Protein AF-U1NNI4-F1 (afdb_monomer_lite)

pLDDT: mean 79.37, std 18.6, range [46.84, 97.31]

Structure (mmCIF, N/CA/C/O backbone):
data_AF-U1NNI4-F1
#
_entry.id   AF-U1NNI4-F1
#
loop_
_atom_site.group_PDB
_atom_site.id
_atom_site.type_symbol
_atom_site.label_atom_id
_atom_site.label_alt_id
_atom_site.label_comp_id
_atom_site.label_asym_id
_atom_site.label_entity_id
_atom_site.label_seq_id
_atom_site.pdbx_PDB_ins_code
_atom_site.Cartn_x
_atom_site.Cartn_y
_atom_site.Cartn_z
_atom_site.occupancy
_atom_site.B_iso_or_equiv
_atom_site.auth_seq_id
_atom_site.auth_comp_id
_atom_site.auth_asym_id
_atom_site.auth_atom_id
_atom_site.pdbx_PDB_model_num
ATOM 1 N N . MET A 1 1 ? 9.130 -18.875 -66.379 1.00 52.19 1 MET A N 1
ATOM 2 C CA . MET A 1 1 ? 8.153 -17.761 -66.294 1.00 52.19 1 MET A CA 1
ATOM 3 C C . MET A 1 1 ? 7.658 -17.510 -64.856 1.00 52.19 1 MET A C 1
ATOM 5 O O . MET A 1 1 ? 6.612 -16.907 -64.675 1.00 52.19 1 MET A O 1
ATOM 9 N N . THR A 1 2 ? 8.402 -17.930 -63.821 1.00 50.47 2 THR A N 1
ATOM 10 C CA . THR A 1 2 ? 7.974 -17.848 -62.403 1.00 50.47 2 THR A CA 1
ATOM 11 C C . THR A 1 2 ? 9.065 -17.349 -61.446 1.00 50.47 2 THR A C 1
ATOM 13 O O . THR A 1 2 ? 8.840 -17.313 -60.241 1.00 50.47 2 THR A O 1
ATOM 16 N N . GLU A 1 3 ? 10.223 -16.914 -61.955 1.00 54.22 3 GLU A N 1
ATOM 17 C CA . GLU A 1 3 ? 11.305 -16.356 -61.121 1.00 54.22 3 GLU A CA 1
ATOM 18 C C . GLU A 1 3 ? 11.322 -14.818 -61.119 1.00 54.22 3 GLU A C 1
ATOM 20 O O . GLU A 1 3 ? 11.612 -14.202 -60.100 1.00 54.22 3 GLU A O 1
ATOM 25 N N . TRP A 1 4 ? 10.872 -14.174 -62.201 1.00 53.00 4 TRP A N 1
ATOM 26 C CA . TRP A 1 4 ? 10.844 -12.706 -62.317 1.00 53.00 4 TRP A CA 1
ATOM 27 C C . TRP A 1 4 ? 9.668 -12.026 -61.594 1.00 53.00 4 TRP A C 1
ATOM 29 O O . TRP A 1 4 ? 9.710 -10.826 -61.340 1.00 53.00 4 TRP A O 1
ATOM 39 N N . LEU A 1 5 ? 8.638 -12.784 -61.203 1.00 53.22 5 LEU A N 1
ATOM 40 C CA . LEU A 1 5 ? 7.482 -12.277 -60.444 1.00 53.22 5 LEU A CA 1
ATOM 41 C C . LEU A 1 5 ? 7.611 -12.455 -58.921 1.00 53.22 5 LEU A C 1
ATOM 43 O O . LEU A 1 5 ? 6.720 -12.036 -58.190 1.00 53.22 5 LEU A O 1
ATOM 47 N N . ARG A 1 6 ? 8.711 -13.041 -58.422 1.00 54.50 6 ARG A N 1
ATOM 48 C CA . ARG A 1 6 ? 8.982 -13.157 -56.975 1.00 54.50 6 ARG A CA 1
ATOM 49 C C . ARG A 1 6 ? 9.731 -11.956 -56.386 1.00 54.50 6 ARG A C 1
ATOM 51 O O . ARG A 1 6 ? 9.684 -11.763 -55.180 1.00 54.50 6 ARG A O 1
ATOM 58 N N . SER A 1 7 ? 10.383 -11.137 -57.218 1.00 54.69 7 SER A N 1
ATOM 59 C CA . SER A 1 7 ? 11.202 -9.999 -56.761 1.00 54.69 7 SER A CA 1
ATOM 60 C C . SER A 1 7 ? 10.440 -8.660 -56.715 1.00 54.69 7 SER A C 1
ATOM 62 O O . SER A 1 7 ? 10.718 -7.825 -55.858 1.00 54.69 7 SER A O 1
ATOM 64 N N . LEU A 1 8 ? 9.435 -8.464 -57.584 1.00 57.62 8 LEU A N 1
ATOM 65 C CA . LEU A 1 8 ? 8.692 -7.195 -57.719 1.00 57.62 8 LEU A CA 1
ATOM 66 C C . LEU A 1 8 ? 7.474 -7.052 -56.792 1.00 57.62 8 LEU A C 1
ATOM 68 O O . LEU A 1 8 ? 7.060 -5.934 -56.497 1.00 57.62 8 LEU A O 1
ATOM 72 N N . TYR A 1 9 ? 6.937 -8.155 -56.273 1.00 57.75 9 TYR A N 1
ATOM 73 C CA . TYR A 1 9 ? 6.072 -8.132 -55.096 1.00 57.75 9 TYR A CA 1
ATOM 74 C C . TYR A 1 9 ? 6.927 -8.592 -53.927 1.00 57.75 9 TYR A C 1
ATOM 76 O O . TYR A 1 9 ? 7.243 -9.773 -53.845 1.00 57.75 9 TYR A O 1
ATOM 84 N N . GLY A 1 10 ? 7.341 -7.660 -53.065 1.00 56.03 10 GLY A N 1
ATOM 85 C CA . GLY A 1 10 ? 8.183 -7.906 -51.890 1.00 56.03 10 GLY A CA 1
ATOM 86 C C . GLY A 1 10 ? 7.549 -8.863 -50.874 1.00 56.03 10 GLY A C 1
ATOM 87 O O . GLY A 1 10 ? 7.156 -8.450 -49.788 1.00 56.03 10 GLY A O 1
ATOM 88 N N . MET A 1 11 ? 7.470 -10.143 -51.226 1.00 55.81 11 MET A N 1
ATOM 89 C CA . MET A 1 11 ? 6.950 -11.248 -50.423 1.00 55.81 11 MET A CA 1
ATOM 90 C C . MET A 1 11 ? 8.057 -11.917 -49.588 1.00 55.81 11 MET A C 1
ATOM 92 O O . MET A 1 11 ? 7.755 -12.765 -48.761 1.00 55.81 11 MET A O 1
ATOM 96 N N . ASP A 1 12 ? 9.321 -11.492 -49.720 1.00 50.75 12 ASP A N 1
ATOM 97 C CA . ASP A 1 12 ? 10.434 -11.917 -48.847 1.00 50.75 12 ASP A CA 1
ATOM 98 C C . ASP A 1 12 ? 10.606 -11.029 -47.599 1.00 50.75 12 ASP A C 1
ATOM 100 O O . ASP A 1 12 ? 11.485 -11.254 -46.768 1.00 50.75 12 ASP A O 1
ATOM 104 N N . ARG A 1 13 ? 9.730 -10.032 -47.412 1.00 52.28 13 ARG A N 1
ATOM 105 C CA . ARG A 1 13 ? 9.709 -9.169 -46.217 1.00 52.28 13 ARG A CA 1
ATOM 106 C C . ARG A 1 13 ? 8.709 -9.622 -45.148 1.00 52.28 13 ARG A C 1
ATOM 108 O O . ARG A 1 13 ? 8.447 -8.882 -44.210 1.00 52.28 13 ARG 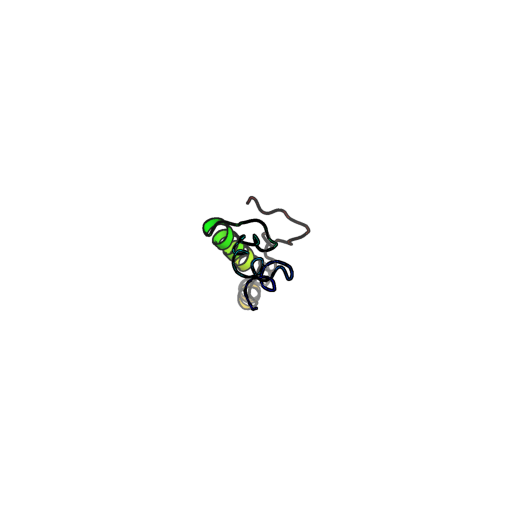A O 1
ATOM 115 N N . ILE A 1 14 ? 8.131 -10.813 -45.298 1.00 52.31 14 ILE A N 1
ATOM 116 C CA . ILE A 1 14 ? 7.179 -11.381 -44.328 1.00 52.31 14 ILE A CA 1
ATOM 117 C C . ILE A 1 14 ? 7.837 -12.493 -43.490 1.00 52.31 14 ILE A C 1
ATOM 119 O O . ILE A 1 14 ? 7.394 -12.769 -42.382 1.00 52.31 14 ILE A O 1
ATOM 123 N N . LEU A 1 15 ? 8.955 -13.073 -43.950 1.00 54.50 15 LEU A N 1
ATOM 124 C CA . LEU A 1 15 ? 9.617 -14.204 -43.278 1.00 54.50 15 LEU A CA 1
ATOM 125 C C . LEU A 1 15 ? 10.896 -13.843 -42.499 1.00 54.50 15 LEU A C 1
ATOM 127 O O . LEU A 1 15 ? 11.468 -14.709 -41.849 1.00 54.50 15 LEU A O 1
ATOM 131 N N . ASN A 1 1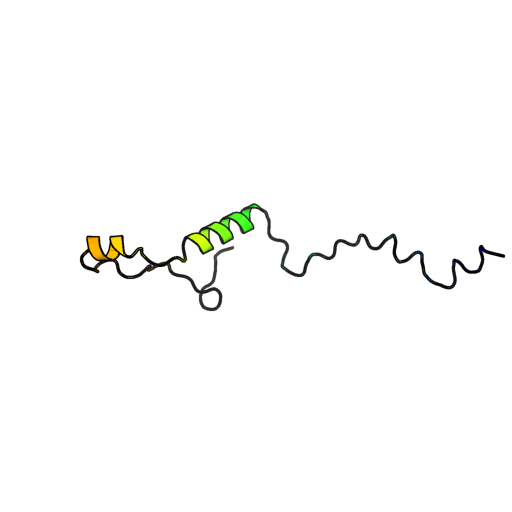6 ? 11.325 -12.576 -42.506 1.00 55.25 16 ASN A N 1
ATOM 132 C CA . ASN A 1 16 ? 12.484 -12.082 -41.741 1.00 55.25 16 ASN A CA 1
ATOM 133 C C . ASN A 1 16 ? 12.139 -10.855 -40.876 1.00 55.25 16 ASN A C 1
ATOM 135 O O . ASN A 1 16 ? 12.942 -9.946 -40.690 1.00 55.25 16 ASN A O 1
ATOM 139 N N . GLY A 1 17 ? 10.921 -10.834 -40.337 1.00 46.84 17 GLY A N 1
ATOM 140 C CA . GLY A 1 17 ? 10.454 -9.842 -39.367 1.00 46.84 17 GLY A CA 1
ATOM 141 C C . GLY A 1 17 ? 10.501 -10.345 -37.925 1.00 46.84 17 GLY A C 1
ATOM 142 O O . GLY A 1 17 ? 9.694 -9.922 -37.114 1.00 46.84 17 GLY A O 1
ATOM 143 N N . ALA A 1 18 ? 11.419 -11.252 -37.571 1.00 51.47 18 ALA A N 1
ATOM 144 C CA . ALA A 1 18 ? 11.675 -11.625 -36.174 1.00 51.47 18 ALA A CA 1
ATOM 145 C C . ALA A 1 18 ? 12.465 -10.531 -35.419 1.00 51.47 18 ALA A C 1
ATOM 147 O O . ALA A 1 18 ? 13.231 -10.811 -34.493 1.00 51.47 18 ALA A O 1
ATOM 148 N N . THR A 1 19 ? 12.302 -9.266 -35.811 1.00 49.59 19 THR A N 1
ATOM 149 C CA . THR A 1 19 ? 12.596 -8.141 -34.935 1.00 49.59 19 THR A CA 1
ATOM 150 C C . THR A 1 19 ? 11.613 -8.260 -33.792 1.00 49.59 19 THR A C 1
ATOM 152 O O . THR A 1 19 ? 10.430 -7.995 -33.969 1.00 49.59 19 THR A O 1
ATOM 155 N N . ARG A 1 20 ? 12.101 -8.746 -32.649 1.00 52.91 20 ARG A N 1
ATOM 156 C CA . ARG A 1 20 ? 11.405 -8.695 -31.368 1.00 52.91 20 ARG A CA 1
ATOM 157 C C . ARG A 1 20 ? 10.866 -7.275 -31.218 1.00 52.91 20 ARG A C 1
ATOM 159 O O . ARG A 1 20 ? 11.625 -6.381 -30.851 1.00 52.91 20 ARG A O 1
ATOM 166 N N . GLU A 1 21 ? 9.596 -7.069 -31.552 1.00 54.16 21 GLU A N 1
ATOM 167 C CA . GLU A 1 21 ? 8.831 -5.947 -31.043 1.00 54.16 21 GLU A CA 1
ATOM 168 C C . GLU A 1 21 ? 9.014 -6.064 -29.541 1.00 54.16 21 GLU A C 1
ATOM 170 O O . GLU A 1 21 ? 8.576 -7.023 -28.904 1.00 54.16 21 GLU A O 1
ATOM 175 N N . THR A 1 22 ? 9.824 -5.176 -28.974 1.00 58.75 22 THR A N 1
ATOM 176 C CA . THR A 1 22 ? 9.829 -4.995 -27.539 1.00 58.75 22 THR A CA 1
ATOM 177 C C . THR A 1 22 ? 8.421 -4.524 -27.232 1.00 58.75 22 THR A C 1
ATOM 179 O O . THR A 1 22 ? 8.141 -3.339 -27.410 1.00 58.75 22 THR A O 1
ATOM 182 N N . ASP A 1 23 ? 7.546 -5.474 -26.881 1.00 58.91 23 ASP A N 1
ATOM 183 C CA . ASP A 1 23 ? 6.174 -5.224 -26.457 1.00 58.91 23 ASP A CA 1
ATOM 184 C C . ASP A 1 23 ? 6.175 -3.961 -25.608 1.00 58.91 23 ASP A C 1
ATOM 186 O O . ASP A 1 23 ? 7.052 -3.776 -24.763 1.00 58.91 23 ASP A O 1
ATOM 190 N N . THR A 1 24 ? 5.226 -3.088 -25.903 1.00 60.88 24 THR A N 1
ATOM 191 C CA . THR A 1 24 ? 5.118 -1.652 -25.611 1.00 60.88 24 THR A CA 1
ATOM 192 C C . THR A 1 24 ? 5.091 -1.249 -24.125 1.00 60.88 24 THR A C 1
ATOM 194 O O . THR A 1 24 ? 4.577 -0.197 -23.759 1.00 60.88 24 THR A O 1
ATOM 197 N N . MET A 1 25 ? 5.716 -2.030 -23.246 1.00 68.56 25 MET A N 1
ATOM 198 C CA . MET A 1 25 ? 6.036 -1.700 -21.865 1.00 68.56 25 MET A CA 1
ATOM 199 C C . MET A 1 25 ? 7.527 -1.948 -21.616 1.00 68.56 25 MET A C 1
ATOM 201 O O . MET A 1 25 ? 8.067 -2.979 -22.010 1.00 68.56 25 MET A O 1
ATOM 205 N N . GLY A 1 26 ? 8.189 -1.016 -20.916 1.00 75.25 26 GLY A N 1
ATOM 206 C CA . GLY A 1 26 ? 9.617 -1.113 -20.590 1.00 75.25 26 GLY A CA 1
ATOM 207 C C . GLY A 1 26 ? 10.018 -2.511 -20.102 1.00 75.25 26 GLY A C 1
ATOM 208 O O . GLY A 1 26 ? 9.291 -3.144 -19.331 1.00 75.25 26 GLY A O 1
ATOM 209 N N . GLN A 1 27 ? 11.157 -3.011 -20.584 1.00 83.94 27 GLN A N 1
ATOM 210 C CA . GLN A 1 27 ? 11.594 -4.393 -20.382 1.00 83.94 27 GLN A CA 1
ATOM 211 C C . GLN A 1 27 ? 11.953 -4.660 -18.912 1.00 83.94 27 GLN A C 1
ATOM 213 O O . GLN A 1 27 ? 13.090 -4.487 -18.480 1.00 83.94 27 GLN A O 1
ATOM 218 N N . LYS A 1 28 ? 10.961 -5.081 -18.119 1.00 86.19 28 LYS A N 1
ATOM 219 C CA . LYS A 1 28 ? 11.130 -5.386 -16.691 1.00 86.19 28 LYS A CA 1
ATOM 220 C C . LYS A 1 28 ? 11.710 -6.778 -16.489 1.00 86.19 28 LYS A C 1
ATOM 222 O O . LYS A 1 28 ? 11.156 -7.776 -16.965 1.00 86.19 28 LYS A O 1
ATOM 227 N N . SER A 1 29 ? 12.756 -6.857 -15.674 1.00 92.00 29 SER A N 1
ATOM 228 C CA . SER A 1 29 ? 13.326 -8.124 -15.221 1.00 92.00 29 SER A CA 1
ATOM 229 C C . SER A 1 29 ? 12.307 -8.953 -14.421 1.00 92.00 29 SER A C 1
ATOM 231 O O . SER A 1 29 ? 11.350 -8.439 -13.830 1.00 92.00 29 SER A O 1
ATOM 233 N N . LYS A 1 30 ? 12.531 -10.270 -14.325 1.00 91.75 30 LYS A N 1
ATOM 234 C CA . LYS A 1 30 ? 11.703 -11.165 -13.491 1.00 91.75 30 LYS A CA 1
ATOM 235 C C . LYS A 1 30 ? 11.682 -10.730 -12.018 1.00 91.75 30 LYS A C 1
ATOM 237 O O . LYS A 1 30 ? 10.667 -10.902 -11.346 1.00 91.75 30 LYS A O 1
ATOM 242 N N . ALA A 1 31 ? 12.787 -10.174 -11.517 1.00 92.31 31 ALA A N 1
ATOM 243 C CA . ALA A 1 31 ? 12.889 -9.679 -10.147 1.00 92.31 31 ALA A CA 1
ATOM 244 C C . ALA A 1 31 ? 11.982 -8.460 -9.914 1.00 92.31 31 ALA A C 1
ATOM 246 O O . ALA A 1 31 ? 11.216 -8.468 -8.951 1.00 92.31 31 ALA A O 1
ATOM 247 N N . GLN A 1 32 ? 11.997 -7.480 -10.825 1.00 91.56 32 GLN A N 1
ATOM 248 C CA . GLN A 1 32 ? 11.096 -6.318 -10.782 1.00 91.56 32 GLN A CA 1
ATOM 249 C C . GLN A 1 32 ? 9.629 -6.760 -10.834 1.00 91.56 32 GLN A C 1
ATOM 251 O O . GLN A 1 32 ? 8.848 -6.426 -9.952 1.00 91.56 32 GLN A O 1
ATOM 256 N N . LYS A 1 33 ? 9.260 -7.657 -11.759 1.00 91.56 33 LYS A N 1
ATOM 257 C CA . LYS A 1 33 ? 7.884 -8.192 -11.832 1.00 91.56 33 LYS A CA 1
ATOM 258 C C . LYS A 1 33 ? 7.418 -8.826 -10.512 1.00 91.56 33 LYS A C 1
ATOM 260 O O . LYS A 1 33 ? 6.274 -8.638 -10.104 1.00 91.56 33 LYS A O 1
ATOM 265 N N . LYS A 1 34 ? 8.298 -9.551 -9.809 1.00 95.00 34 LYS A N 1
ATOM 266 C CA . LYS A 1 34 ? 7.985 -10.127 -8.489 1.00 95.00 34 LYS A CA 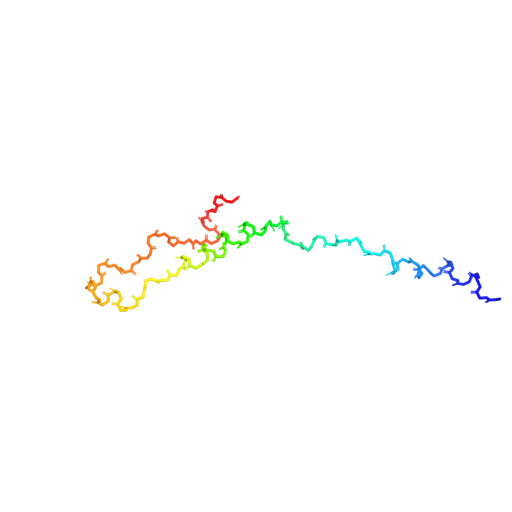1
ATOM 267 C C . LYS A 1 34 ? 7.796 -9.059 -7.406 1.00 95.00 34 LYS A C 1
ATOM 269 O O . LYS A 1 34 ? 6.921 -9.233 -6.556 1.00 95.00 34 LYS A O 1
ATOM 274 N N . ARG A 1 35 ? 8.598 -7.990 -7.416 1.00 94.31 35 ARG A N 1
ATOM 275 C CA . ARG A 1 35 ? 8.491 -6.868 -6.469 1.00 94.31 35 ARG A CA 1
ATOM 276 C C . ARG A 1 35 ? 7.190 -6.095 -6.688 1.00 94.31 35 ARG A C 1
ATOM 278 O O . ARG A 1 35 ? 6.411 -5.998 -5.741 1.00 94.31 35 ARG A O 1
ATOM 285 N N . LEU A 1 36 ? 6.862 -5.729 -7.928 1.00 93.31 36 LEU A N 1
ATOM 286 C CA . LEU A 1 36 ? 5.562 -5.145 -8.284 1.00 93.31 36 LEU A CA 1
ATOM 287 C C . LEU A 1 36 ? 4.387 -6.022 -7.845 1.00 93.31 36 LEU A C 1
ATOM 289 O O . LEU A 1 36 ? 3.457 -5.541 -7.203 1.00 93.31 36 LEU A O 1
ATOM 293 N N . ALA A 1 37 ? 4.450 -7.332 -8.101 1.00 94.44 37 ALA A N 1
ATOM 294 C CA . ALA A 1 37 ? 3.397 -8.257 -7.681 1.00 94.44 37 ALA A CA 1
ATOM 295 C C . ALA A 1 37 ? 3.265 -8.374 -6.149 1.00 94.44 37 ALA A C 1
ATOM 297 O O . ALA A 1 37 ? 2.208 -8.753 -5.641 1.00 94.44 37 ALA A O 1
ATOM 298 N N . LYS A 1 38 ? 4.335 -8.116 -5.387 1.00 95.56 38 LYS A N 1
ATOM 299 C CA . LYS A 1 38 ? 4.281 -8.040 -3.920 1.00 95.56 38 LYS A CA 1
ATOM 300 C C . LYS A 1 38 ? 3.626 -6.734 -3.475 1.00 95.56 38 LYS A C 1
ATOM 302 O O . LYS A 1 38 ? 2.784 -6.771 -2.582 1.00 95.56 38 LYS A O 1
ATOM 307 N N . LEU A 1 39 ? 3.983 -5.615 -4.100 1.00 94.50 39 LEU A N 1
ATOM 308 C CA . LEU A 1 39 ? 3.420 -4.299 -3.792 1.00 94.50 39 LEU A CA 1
ATOM 309 C C . LEU A 1 39 ? 1.918 -4.243 -4.074 1.00 94.50 39 LEU A C 1
ATOM 311 O O . LEU A 1 39 ? 1.164 -3.748 -3.239 1.00 94.50 39 LEU A O 1
ATOM 315 N N . ASP A 1 40 ? 1.470 -4.841 -5.178 1.00 94.31 40 ASP A N 1
ATOM 316 C CA . ASP A 1 40 ? 0.045 -4.984 -5.487 1.00 94.31 40 ASP A CA 1
ATOM 317 C C . ASP A 1 40 ? -0.700 -5.769 -4.391 1.00 94.31 40 ASP A C 1
ATOM 319 O O . ASP A 1 40 ? -1.705 -5.316 -3.841 1.00 94.31 40 ASP A O 1
ATOM 323 N N . ARG A 1 41 ? -0.132 -6.902 -3.954 1.00 95.19 41 ARG A N 1
ATOM 324 C CA . ARG A 1 41 ? -0.690 -7.705 -2.854 1.00 95.19 41 ARG A CA 1
ATOM 325 C C . ARG A 1 41 ? -0.747 -6.957 -1.522 1.00 95.19 41 ARG A C 1
ATOM 327 O O . ARG A 1 41 ? -1.669 -7.189 -0.743 1.00 95.19 41 ARG A O 1
ATOM 334 N N . GLN A 1 42 ? 0.214 -6.078 -1.250 1.00 95.12 42 GLN A N 1
ATOM 335 C CA . GLN A 1 42 ? 0.239 -5.251 -0.040 1.00 95.12 42 GLN A CA 1
ATOM 336 C C . GLN A 1 42 ? -0.790 -4.112 -0.077 1.00 95.12 42 GLN A C 1
ATOM 338 O O . GLN A 1 42 ? -1.228 -3.654 0.979 1.00 95.12 42 GLN A O 1
ATOM 343 N N . ASN A 1 43 ? -1.223 -3.681 -1.264 1.00 95.38 43 ASN A N 1
ATOM 344 C CA . ASN A 1 43 ? -2.152 -2.568 -1.459 1.00 95.38 43 ASN A CA 1
ATOM 345 C C . ASN A 1 43 ? -3.633 -2.938 -1.227 1.00 95.38 43 ASN A C 1
ATOM 347 O O . ASN A 1 43 ? -4.545 -2.387 -1.846 1.00 95.38 43 ASN A O 1
AT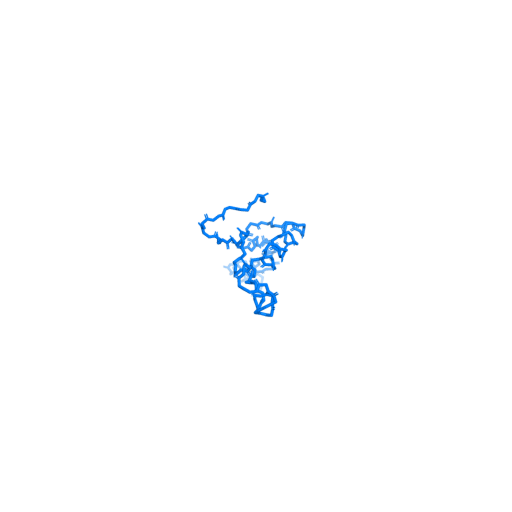OM 351 N N . ARG A 1 44 ? -3.892 -3.898 -0.337 1.00 95.00 44 ARG A N 1
ATOM 352 C CA . ARG A 1 44 ? -5.238 -4.374 0.005 1.00 95.00 44 ARG A CA 1
ATOM 353 C C . ARG A 1 44 ? -5.781 -3.655 1.245 1.00 95.00 44 ARG A C 1
ATOM 355 O O . ARG A 1 44 ? -5.031 -3.060 2.025 1.00 95.00 44 ARG A O 1
ATOM 362 N N . ARG A 1 45 ? -7.109 -3.687 1.415 1.00 95.81 45 ARG A N 1
ATOM 363 C CA . ARG A 1 45 ? -7.799 -3.158 2.608 1.00 95.81 45 ARG A CA 1
ATOM 364 C C . ARG A 1 45 ? -7.546 -4.065 3.819 1.00 95.81 45 ARG A C 1
ATOM 366 O O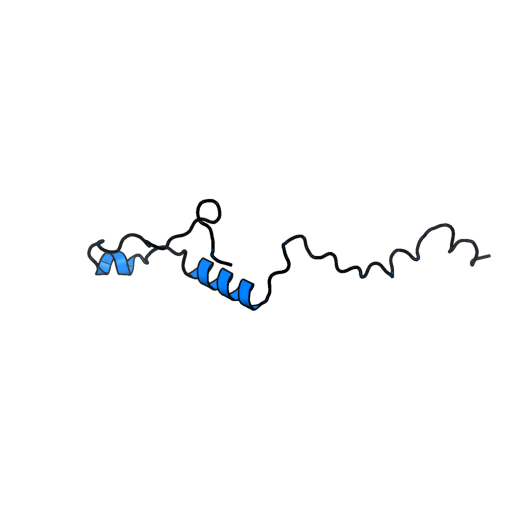 . ARG A 1 45 ? -7.320 -5.262 3.657 1.00 95.81 45 ARG A O 1
ATOM 373 N N . VAL A 1 46 ? -7.637 -3.491 5.020 1.00 95.94 46 VAL A N 1
ATOM 374 C CA . VAL A 1 46 ? -7.692 -4.258 6.270 1.00 95.94 46 VAL A CA 1
ATOM 375 C C . VAL A 1 46 ? -8.930 -5.174 6.261 1.00 95.94 46 VAL A C 1
ATOM 377 O O . VAL A 1 46 ? -10.025 -4.701 5.938 1.00 95.94 46 VAL A O 1
ATOM 380 N N . PRO A 1 47 ? -8.790 -6.474 6.575 1.00 96.56 47 PRO A N 1
ATOM 381 C CA . PRO A 1 47 ? -9.921 -7.397 6.628 1.00 96.56 47 PRO A CA 1
ATOM 382 C C . PRO A 1 47 ? -10.961 -7.007 7.686 1.00 96.56 47 PRO A C 1
ATOM 384 O O . PRO A 1 47 ? -10.614 -6.545 8.770 1.00 96.56 47 PRO A O 1
ATOM 387 N N . THR A 1 48 ? -12.242 -7.255 7.398 1.00 96.38 48 THR A N 1
ATOM 388 C CA . THR A 1 48 ? -13.364 -6.883 8.283 1.00 96.38 48 THR A CA 1
ATOM 389 C C . THR A 1 48 ? -13.269 -7.494 9.674 1.00 96.38 48 THR A C 1
ATOM 391 O O . THR A 1 48 ? -13.474 -6.795 10.660 1.00 96.38 48 THR A O 1
ATOM 394 N N . TRP A 1 49 ? -12.878 -8.763 9.773 1.00 97.06 49 TRP A N 1
ATOM 395 C CA . TRP A 1 49 ? -12.731 -9.429 11.067 1.00 97.06 49 TRP A CA 1
ATOM 396 C C . TRP A 1 49 ? -11.614 -8.816 11.925 1.00 97.06 49 TRP A C 1
ATOM 398 O O . TRP A 1 49 ? -11.714 -8.838 13.145 1.00 97.06 49 TRP A O 1
ATOM 408 N N . VAL A 1 50 ? -10.571 -8.234 11.314 1.00 96.69 50 VAL A N 1
ATOM 409 C CA . VAL A 1 50 ? -9.507 -7.530 12.054 1.00 96.69 50 VAL A CA 1
ATOM 410 C C . VAL A 1 50 ? -10.060 -6.242 12.648 1.00 96.69 50 VAL A C 1
ATOM 412 O O . VAL A 1 50 ? -9.813 -5.962 13.815 1.00 96.69 50 VAL A O 1
ATOM 415 N N . MET A 1 51 ? -10.847 -5.490 11.873 1.00 96.75 51 MET A N 1
ATOM 416 C CA . MET A 1 51 ? -11.519 -4.284 12.368 1.00 96.75 51 MET A CA 1
ATOM 417 C C . MET A 1 51 ? -12.451 -4.600 13.539 1.00 96.75 51 MET A C 1
ATOM 419 O O . MET A 1 51 ? -12.389 -3.917 14.549 1.00 96.75 51 MET A O 1
ATOM 423 N N . MET A 1 52 ? -13.257 -5.660 13.435 1.00 96.38 52 MET A N 1
ATOM 424 C CA . MET A 1 52 ? -14.133 -6.100 14.530 1.00 96.38 52 MET A CA 1
ATOM 425 C C . MET A 1 52 ? -13.344 -6.568 15.758 1.00 96.38 52 MET A C 1
ATOM 427 O O . MET A 1 52 ? -13.726 -6.265 16.876 1.00 96.38 52 MET A O 1
ATOM 431 N N . LYS A 1 53 ? -12.224 -7.275 15.562 1.00 97.31 53 LYS A N 1
ATOM 432 C CA . LYS A 1 53 ? -11.366 -7.759 16.656 1.00 97.31 53 LYS A CA 1
ATOM 433 C C . LYS A 1 53 ? -10.657 -6.630 17.416 1.00 97.31 53 LYS A C 1
ATOM 435 O O . LYS A 1 53 ? -10.214 -6.847 18.535 1.00 97.31 53 LYS A O 1
ATOM 440 N N . THR A 1 54 ? -10.479 -5.478 16.776 1.00 96.75 54 THR A N 1
ATOM 441 C CA . THR A 1 54 ? -9.708 -4.340 17.301 1.00 96.75 54 THR A CA 1
ATOM 442 C C . THR A 1 54 ? -10.596 -3.154 17.650 1.00 96.75 54 THR A C 1
ATOM 444 O O . THR A 1 54 ? -10.100 -2.038 17.667 1.00 96.75 54 THR A O 1
ATOM 447 N N . ASP A 1 55 ? -11.906 -3.356 17.823 1.00 95.75 55 ASP A N 1
ATOM 448 C CA . ASP A 1 55 ? -12.862 -2.273 18.098 1.00 95.75 55 ASP A CA 1
ATOM 449 C C . ASP A 1 55 ? -12.704 -1.072 17.144 1.00 95.75 55 ASP A C 1
ATOM 451 O O . ASP A 1 55 ? -12.829 0.094 17.508 1.00 95.75 55 ASP A O 1
ATOM 455 N N . MET A 1 56 ? -12.413 -1.374 15.873 1.00 94.81 56 MET A N 1
ATOM 456 C CA . MET A 1 56 ? -12.171 -0.420 14.786 1.00 94.81 56 MET A CA 1
ATOM 457 C C . MET A 1 56 ? -10.917 0.464 14.922 1.00 94.81 56 MET A C 1
ATOM 459 O O . MET A 1 56 ? -10.705 1.327 14.064 1.00 94.81 56 MET A O 1
ATOM 463 N N . GLU A 1 57 ? -10.034 0.215 15.891 1.00 95.38 57 GLU A N 1
ATOM 464 C CA . GLU A 1 57 ? -8.751 0.920 16.026 1.00 95.38 57 GLU A CA 1
ATOM 465 C C . GLU A 1 57 ? -7.882 0.754 14.769 1.00 95.38 57 GLU A C 1
ATOM 467 O O . GLU A 1 57 ? -7.301 1.713 14.250 1.00 95.38 57 GLU A O 1
ATOM 472 N N . VAL A 1 58 ? -7.846 -0.459 14.204 1.00 92.81 58 VAL A N 1
ATOM 473 C CA . VAL A 1 58 ? -7.104 -0.761 12.973 1.00 92.81 58 VAL A CA 1
ATOM 474 C C . VAL A 1 58 ? -8.054 -0.781 11.775 1.00 92.81 58 VAL A C 1
ATOM 476 O O . VAL A 1 58 ? -8.412 -1.829 11.242 1.00 92.81 58 VAL A O 1
ATOM 479 N N . SER A 1 59 ? -8.464 0.403 11.317 1.00 93.19 59 SER A N 1
ATOM 480 C CA . SER A 1 59 ? -9.429 0.562 10.212 1.00 93.19 59 SER A CA 1
ATOM 481 C C . SER A 1 59 ? -8.802 0.747 8.823 1.00 93.19 59 SER A C 1
ATOM 483 O O . SER A 1 59 ? -9.384 0.360 7.802 1.00 93.19 59 SER A O 1
ATOM 485 N N . ARG A 1 60 ? -7.600 1.332 8.749 1.00 94.19 60 ARG A N 1
ATOM 486 C CA . ARG A 1 60 ? -6.950 1.732 7.489 1.00 94.19 60 ARG A CA 1
ATOM 487 C C . ARG A 1 60 ? -5.550 1.146 7.336 1.00 94.19 60 ARG A C 1
ATOM 489 O O . ARG A 1 60 ? -4.792 1.044 8.292 1.00 94.19 60 ARG A O 1
ATOM 496 N N . ASN A 1 61 ? -5.183 0.822 6.096 1.00 94.88 61 ASN A N 1
ATOM 497 C CA . ASN A 1 61 ? -3.813 0.449 5.747 1.00 94.88 61 ASN A CA 1
ATOM 498 C C . ASN A 1 61 ? -2.990 1.725 5.516 1.00 94.88 61 ASN A C 1
ATOM 500 O O . ASN A 1 61 ? -3.153 2.386 4.492 1.00 94.88 61 ASN A O 1
ATOM 504 N N . ALA A 1 62 ? -2.106 2.062 6.457 1.00 93.62 62 ALA A N 1
ATOM 505 C CA . ALA A 1 62 ? -1.253 3.250 6.370 1.00 93.62 62 ALA A CA 1
ATOM 506 C C . ALA A 1 62 ? -0.286 3.221 5.171 1.00 93.62 62 ALA A C 1
ATOM 508 O O . ALA A 1 62 ? 0.121 4.268 4.683 1.00 93.62 62 ALA A O 1
ATOM 509 N N . LYS A 1 63 ? 0.058 2.029 4.666 1.00 93.69 63 LYS 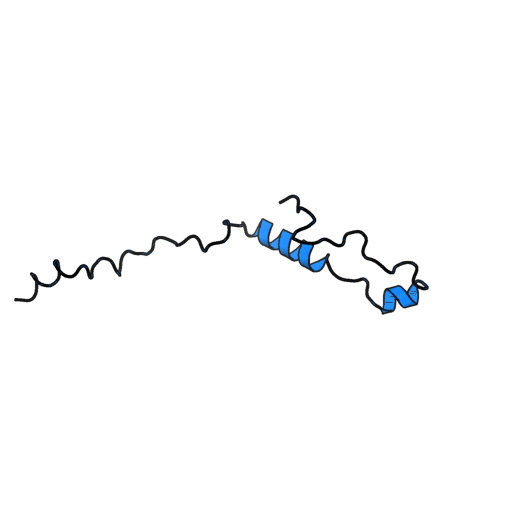A N 1
ATOM 510 C CA . LYS A 1 63 ? 0.963 1.834 3.523 1.00 93.69 63 LYS A CA 1
ATOM 511 C C . LYS A 1 63 ? 0.218 1.667 2.196 1.00 93.69 63 LYS A C 1
ATOM 513 O O . LYS A 1 63 ? 0.798 1.165 1.233 1.00 93.69 63 LYS A O 1
ATOM 518 N N . ARG A 1 64 ? -1.062 2.047 2.129 1.00 94.56 64 ARG A N 1
ATOM 519 C CA . ARG A 1 64 ? -1.841 2.007 0.887 1.00 94.56 64 ARG A CA 1
ATOM 520 C C . ARG A 1 64 ? -1.215 2.944 -0.149 1.00 94.56 64 ARG A C 1
ATOM 522 O O . ARG A 1 64 ? -0.876 4.081 0.159 1.00 94.56 64 ARG A O 1
ATOM 529 N N . ARG A 1 65 ? -1.072 2.463 -1.382 1.00 94.44 65 ARG A N 1
ATOM 530 C CA . ARG A 1 65 ? -0.404 3.163 -2.487 1.00 94.44 65 ARG A CA 1
ATOM 531 C C . ARG A 1 65 ? -1.398 3.401 -3.617 1.00 94.44 65 ARG A C 1
ATOM 533 O O . ARG A 1 65 ? -2.312 2.608 -3.836 1.00 94.44 65 ARG A O 1
ATOM 540 N N . ASN A 1 66 ? -1.219 4.484 -4.360 1.00 94.19 66 ASN A N 1
ATOM 541 C CA . ASN A 1 66 ? -1.972 4.730 -5.583 1.00 94.19 66 ASN A CA 1
ATOM 542 C C . ASN A 1 66 ? -0.999 4.952 -6.733 1.00 94.19 66 ASN A C 1
ATOM 544 O O . ASN A 1 66 ? -0.152 5.832 -6.643 1.00 94.19 66 ASN A O 1
ATOM 548 N N . TRP A 1 67 ? -1.185 4.218 -7.823 1.00 91.19 67 TRP A N 1
ATOM 549 C CA . TRP A 1 67 ? -0.268 4.175 -8.963 1.00 91.19 67 TRP A CA 1
ATOM 550 C C . TRP A 1 67 ? -0.012 5.531 -9.647 1.00 91.19 67 TRP A C 1
ATOM 552 O O . TRP A 1 67 ? 1.008 5.682 -10.301 1.00 91.19 67 TRP A O 1
ATOM 562 N N . ARG A 1 68 ? -0.917 6.517 -9.504 1.00 92.31 68 ARG A N 1
ATOM 563 C CA . ARG A 1 68 ? -0.710 7.898 -9.997 1.00 92.31 68 ARG A CA 1
ATOM 564 C C . ARG A 1 68 ? -0.169 8.872 -8.957 1.00 92.31 68 ARG A C 1
ATOM 566 O O . ARG A 1 68 ? 0.313 9.930 -9.326 1.00 92.31 68 ARG A O 1
ATOM 573 N N . ARG A 1 69 ? -0.391 8.600 -7.667 1.00 91.81 69 ARG A N 1
ATOM 574 C CA . ARG A 1 69 ? -0.144 9.587 -6.594 1.00 91.81 69 ARG A CA 1
ATOM 575 C C . ARG A 1 69 ? 1.081 9.261 -5.750 1.00 91.81 69 ARG A C 1
ATOM 577 O O . ARG A 1 69 ? 1.511 10.115 -4.991 1.00 91.81 69 ARG A O 1
ATOM 584 N N . GLY A 1 70 ? 1.591 8.038 -5.833 1.00 83.81 70 GLY A N 1
ATOM 585 C CA . GLY A 1 70 ? 2.780 7.614 -5.113 1.00 83.81 70 GLY A CA 1
ATOM 586 C C . GLY A 1 70 ? 3.718 6.878 -6.048 1.00 83.81 70 GLY A C 1
ATOM 587 O O . GLY A 1 70 ? 3.262 6.098 -6.885 1.00 83.81 70 GLY A O 1
ATOM 588 N N . ASP A 1 71 ? 5.008 7.125 -5.868 1.00 82.75 71 ASP A N 1
ATOM 589 C CA . ASP A 1 71 ? 6.053 6.435 -6.601 1.00 82.75 71 ASP A CA 1
ATOM 590 C C . ASP A 1 71 ? 6.433 5.113 -5.909 1.00 82.75 71 ASP A C 1
ATOM 592 O O . ASP A 1 71 ? 6.170 4.879 -4.715 1.00 82.75 71 ASP A O 1
ATOM 596 N N . THR A 1 72 ? 6.987 4.200 -6.691 1.00 83.88 72 THR A N 1
ATOM 597 C CA . THR A 1 72 ? 7.571 2.950 -6.215 1.00 83.88 72 THR A CA 1
ATOM 598 C C . THR A 1 72 ? 9.063 3.008 -6.487 1.00 83.88 72 THR A C 1
ATOM 600 O O . THR A 1 72 ? 9.444 3.322 -7.603 1.00 83.88 72 THR A O 1
ATOM 603 N N . ASP A 1 73 ? 9.883 2.660 -5.497 1.00 72.94 73 ASP A N 1
ATOM 604 C CA . ASP A 1 73 ? 11.351 2.758 -5.555 1.00 72.94 73 ASP A CA 1
ATOM 605 C C . ASP A 1 73 ? 12.018 1.704 -6.486 1.00 72.94 73 ASP A C 1
ATOM 607 O O . ASP A 1 73 ? 13.026 1.098 -6.118 1.00 72.94 73 ASP A O 1
ATOM 611 N N . GLU A 1 74 ? 11.424 1.393 -7.646 1.00 63.88 74 GLU A N 1
ATOM 612 C CA . GLU A 1 74 ? 11.938 0.416 -8.628 1.00 63.88 74 GLU A CA 1
ATOM 613 C C . GLU A 1 74 ? 12.857 0.989 -9.705 1.00 63.88 74 GLU A C 1
ATOM 615 O O . GLU A 1 74 ? 12.613 2.119 -10.175 1.00 63.88 74 GLU A O 1
#

Sequence (74 aa):
MTEWLRSLYGMDRILNGATRETDTMGQKSKAQKKRLAKLDRQNRRVPTWVMMKTDMEVSRNAKRRNWRRGDTDE

Foldseek 3Di:
DPPVVCPPPVPVVVPPPPPPPPPPDPDDDPVRVVVVVVLVVLQDFDDPVVCVVVVNPRGGDPSHDDPVPDDDPD

Radius of gyration: 26.22 Å; chains: 1; bounding box: 28×27×84 Å

Secondary structure (DSSP, 8-state):
--STTTTTTTGGGSSS-------SS----HHHHHHHHHHHHHSPPPPHHHHHHTTTSS-S-TT---TTTS----